Protein AF-A0A8T4I6F3-F1 (afdb_monomer_lite)

Radius of gyration: 13.68 Å; chains: 1; bounding box: 29×19×34 Å

Sequence (71 aa):
PVVEGQEYLALTYLGPPTTGSSVWVELRVYDATDTQVAAHRATLAPPGTGIYRQVTSGVAPAGAVTAGLAV

Foldseek 3Di:
DDDAQDKDKDKDKDFDPWLPDWDKKKKWWAAPVRDTPDIWMDIDNDPTGDIDMDMTMDGHHPRTDDIDMDD

Structure (mmCIF, N/CA/C/O backbone):
data_AF-A0A8T4I6F3-F1
#
_entry.id   AF-A0A8T4I6F3-F1
#
loop_
_atom_site.group_PDB
_atom_site.id
_atom_site.type_symbol
_atom_site.label_atom_id
_atom_site.label_alt_id
_atom_site.label_comp_id
_atom_site.label_asym_id
_atom_site.label_entity_id
_atom_site.label_seq_id
_atom_site.pdbx_PDB_ins_code
_atom_site.Cartn_x
_atom_site.Cartn_y
_atom_site.Cartn_z
_atom_site.occupancy
_atom_site.B_iso_or_equiv
_atom_site.auth_seq_id
_atom_site.auth_comp_id
_atom_site.auth_asym_id
_atom_site.auth_atom_id
_atom_site.pdbx_PDB_model_num
ATOM 1 N N . PRO A 1 1 ? 0.220 -1.568 15.099 1.00 89.75 1 PRO A N 1
ATOM 2 C CA . PRO A 1 1 ? -1.062 -0.948 15.514 1.00 89.75 1 PRO A CA 1
ATOM 3 C C . PRO A 1 1 ? -1.281 0.323 14.690 1.00 89.75 1 PRO A C 1
ATOM 5 O O . PRO A 1 1 ? -0.307 1.033 14.443 1.00 89.75 1 PRO A O 1
ATOM 8 N N . VAL A 1 2 ? -2.508 0.567 14.234 1.00 95.50 2 VAL A N 1
ATOM 9 C CA . VAL A 1 2 ? -2.898 1.787 13.512 1.00 95.50 2 VAL A CA 1
ATOM 10 C C . VAL A 1 2 ? -3.982 2.539 14.277 1.00 95.50 2 VAL A C 1
ATOM 12 O O . VAL A 1 2 ? -4.625 1.977 15.158 1.00 95.50 2 VAL A O 1
ATOM 15 N N . VAL A 1 3 ? -4.139 3.821 13.972 1.00 97.19 3 VAL A N 1
ATOM 16 C CA . VAL A 1 3 ? -5.113 4.725 14.579 1.00 97.19 3 VAL A CA 1
ATOM 17 C C . VAL A 1 3 ? -6.058 5.191 13.483 1.00 97.19 3 VAL A C 1
ATOM 19 O O . VAL A 1 3 ? -5.608 5.635 12.428 1.00 97.19 3 VAL A O 1
ATOM 22 N N . GLU A 1 4 ? -7.358 5.093 13.741 1.00 96.69 4 GLU A N 1
ATOM 23 C CA . GLU A 1 4 ? -8.403 5.603 12.854 1.00 96.69 4 GLU A CA 1
ATOM 24 C C . GLU A 1 4 ? -8.142 7.063 12.449 1.00 96.69 4 GLU A C 1
ATOM 26 O O . GLU A 1 4 ? -7.745 7.897 13.265 1.00 96.69 4 GLU A O 1
ATOM 31 N N . GLY A 1 5 ? -8.354 7.369 11.169 1.00 97.38 5 GLY A N 1
ATOM 32 C CA . GLY A 1 5 ? -8.197 8.714 10.619 1.00 97.38 5 GLY A CA 1
ATOM 33 C C . GLY A 1 5 ? -6.747 9.145 10.376 1.00 97.38 5 GLY A C 1
ATOM 34 O O . GLY A 1 5 ? -6.534 10.192 9.769 1.00 97.38 5 GLY A O 1
ATOM 35 N N . GLN A 1 6 ? -5.749 8.355 10.790 1.00 98.25 6 GLN A N 1
ATOM 36 C CA . GLN A 1 6 ? -4.345 8.613 10.460 1.00 98.25 6 GLN A CA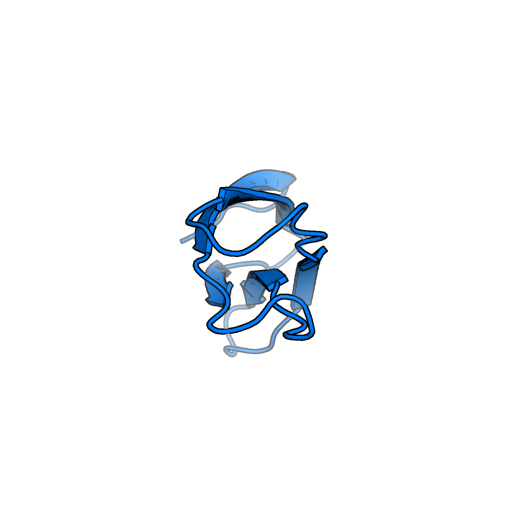 1
ATOM 37 C C . GLN A 1 6 ? -3.982 8.037 9.092 1.00 98.25 6 GLN A C 1
ATOM 39 O O . GLN A 1 6 ? -4.419 6.945 8.722 1.00 98.25 6 GLN A O 1
ATOM 44 N N . GLU A 1 7 ? -3.153 8.767 8.347 1.00 97.81 7 GLU A N 1
ATOM 45 C CA . GLU A 1 7 ? -2.584 8.287 7.091 1.00 97.81 7 GLU A CA 1
ATOM 46 C C . GLU A 1 7 ? -1.342 7.431 7.346 1.00 97.81 7 GLU A C 1
ATOM 48 O O . GLU A 1 7 ? -0.473 7.772 8.152 1.00 97.81 7 GLU A O 1
ATOM 53 N N . TYR A 1 8 ? -1.248 6.321 6.622 1.00 98.06 8 TYR A N 1
ATOM 54 C CA . TYR A 1 8 ? -0.121 5.403 6.668 1.00 98.06 8 TYR A CA 1
ATOM 55 C C . TYR A 1 8 ? 0.505 5.255 5.287 1.00 98.06 8 TYR A C 1
ATOM 57 O O . TYR A 1 8 ? -0.186 5.222 4.270 1.00 98.06 8 TYR A O 1
ATOM 65 N N . LEU A 1 9 ? 1.832 5.134 5.269 1.00 97.81 9 LEU A N 1
ATOM 66 C CA . LEU A 1 9 ? 2.635 4.946 4.067 1.00 97.81 9 LEU A CA 1
ATOM 67 C C . LEU A 1 9 ? 3.099 3.488 3.967 1.00 97.81 9 LEU A C 1
ATOM 69 O O . LEU A 1 9 ? 3.684 2.954 4.909 1.00 97.81 9 LEU A O 1
ATOM 73 N N . ALA A 1 10 ? 2.912 2.876 2.803 1.00 97.56 10 ALA A N 1
ATOM 74 C CA . ALA A 1 10 ? 3.523 1.610 2.425 1.00 97.56 10 ALA A CA 1
ATOM 75 C C . ALA A 1 10 ? 4.645 1.871 1.416 1.00 97.56 10 ALA A C 1
ATOM 77 O O . ALA A 1 10 ? 4.427 2.504 0.383 1.00 97.56 10 ALA A O 1
ATOM 78 N N . LEU A 1 11 ? 5.850 1.383 1.718 1.00 96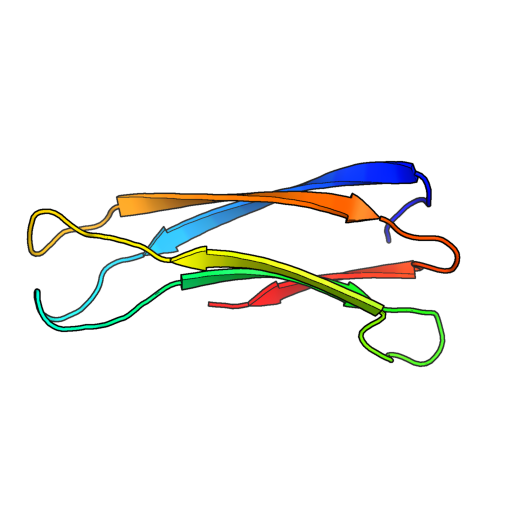.62 11 LEU A N 1
ATOM 79 C CA . LEU A 1 11 ? 7.050 1.606 0.915 1.00 96.62 11 LEU A CA 1
ATOM 80 C C . LEU A 1 11 ? 7.837 0.309 0.760 1.00 96.62 11 LEU A C 1
ATOM 82 O O . LEU A 1 11 ? 8.067 -0.409 1.729 1.00 96.62 11 LEU A O 1
ATOM 86 N N . THR A 1 12 ? 8.292 0.044 -0.461 1.00 97.38 12 THR A N 1
ATOM 87 C CA . THR A 1 12 ? 9.195 -1.069 -0.764 1.00 97.38 12 THR A CA 1
ATOM 88 C C . THR A 1 12 ? 9.997 -0.789 -2.037 1.00 97.38 12 THR A C 1
ATOM 90 O O . THR A 1 12 ? 9.765 0.202 -2.735 1.00 97.38 12 THR A O 1
ATOM 93 N N . TYR A 1 13 ? 10.936 -1.673 -2.353 1.00 95.94 13 TYR A N 1
ATOM 94 C CA . TYR A 1 13 ? 11.627 -1.709 -3.634 1.00 95.94 13 TYR A CA 1
ATOM 95 C C . TYR A 1 13 ? 11.230 -2.983 -4.376 1.00 95.94 13 TYR A C 1
ATOM 97 O O . TYR A 1 13 ? 11.394 -4.082 -3.851 1.00 95.94 13 TYR A O 1
ATOM 105 N N . LEU A 1 14 ? 10.713 -2.835 -5.595 1.00 95.06 14 LEU A N 1
ATOM 106 C CA . LEU A 1 14 ? 10.309 -3.954 -6.443 1.00 95.06 14 LEU A CA 1
ATOM 107 C C . LEU A 1 14 ? 11.297 -4.112 -7.597 1.00 95.06 14 LEU A C 1
ATOM 109 O O . LEU A 1 14 ? 11.642 -3.137 -8.266 1.00 95.06 14 LEU A O 1
ATOM 113 N N . GLY A 1 15 ? 11.733 -5.349 -7.823 1.00 93.88 15 GLY A N 1
ATOM 114 C CA . GLY A 1 15 ? 12.613 -5.738 -8.921 1.00 93.88 15 GLY A CA 1
ATOM 115 C C . GLY A 1 15 ? 11.956 -6.809 -9.788 1.00 93.88 15 GLY A C 1
ATOM 116 O O . GLY A 1 15 ? 12.254 -7.986 -9.585 1.00 93.88 15 G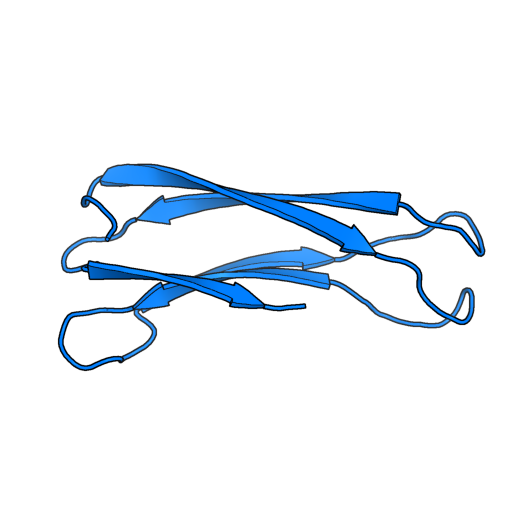LY A O 1
ATOM 117 N N . PRO A 1 16 ? 11.031 -6.453 -10.699 1.00 90.31 16 PRO A N 1
ATOM 118 C CA . PRO A 1 16 ? 10.387 -7.430 -11.569 1.00 90.31 16 PRO A CA 1
ATOM 119 C C . PRO A 1 16 ? 11.432 -8.184 -12.415 1.00 90.31 16 PRO A C 1
ATOM 121 O O . PRO A 1 16 ? 12.333 -7.551 -12.972 1.00 90.31 16 PRO A O 1
ATOM 124 N N . PRO A 1 17 ? 11.326 -9.522 -12.545 1.00 88.69 17 PRO A N 1
ATOM 125 C CA . PRO A 1 17 ? 12.336 -10.335 -13.228 1.00 88.69 17 PRO A CA 1
ATOM 126 C C . PRO A 1 17 ? 12.366 -10.104 -14.745 1.00 88.69 17 PRO A C 1
ATOM 128 O O . PRO A 1 17 ? 13.374 -10.379 -15.391 1.00 88.69 17 PRO A O 1
ATOM 131 N N . THR A 1 18 ? 11.270 -9.604 -15.324 1.00 89.06 18 THR A N 1
ATOM 132 C CA . THR A 1 18 ? 11.155 -9.262 -16.748 1.00 89.06 18 THR A CA 1
ATOM 133 C C . THR A 1 18 ? 10.337 -7.982 -16.921 1.00 89.06 18 THR A C 1
ATOM 135 O O . THR A 1 18 ? 9.537 -7.635 -16.053 1.00 89.06 18 THR A O 1
ATOM 138 N N . THR A 1 19 ? 10.470 -7.306 -18.065 1.00 82.25 19 THR A N 1
ATOM 139 C CA . THR A 1 19 ? 9.674 -6.108 -18.399 1.00 82.25 19 THR A CA 1
ATOM 140 C C . THR A 1 19 ? 8.173 -6.376 -18.539 1.00 82.25 19 THR A C 1
ATOM 142 O O . THR A 1 19 ? 7.387 -5.440 -18.451 1.00 82.25 19 THR A O 1
ATOM 145 N N . GLY A 1 20 ? 7.761 -7.634 -18.735 1.00 86.06 20 GLY A N 1
ATOM 146 C CA . GLY A 1 20 ? 6.351 -8.033 -18.811 1.00 86.06 20 GLY A CA 1
ATOM 147 C C . GLY A 1 20 ? 5.715 -8.392 -17.463 1.00 86.06 20 GLY A C 1
ATOM 148 O O . GLY A 1 20 ? 4.532 -8.723 -17.419 1.00 86.06 20 GLY A O 1
ATOM 149 N N . SER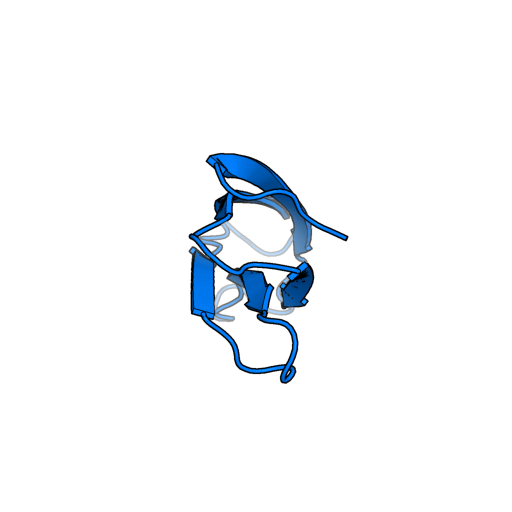 A 1 21 ? 6.473 -8.378 -16.363 1.00 90.50 21 SER A N 1
ATOM 150 C CA . SER A 1 21 ? 5.951 -8.742 -15.045 1.00 90.50 21 SER A CA 1
ATOM 151 C C . SER A 1 21 ? 5.079 -7.625 -14.466 1.00 90.50 21 SER A C 1
ATOM 153 O O . SER A 1 21 ? 5.544 -6.506 -14.263 1.00 90.50 21 SER A O 1
ATOM 155 N N . SER A 1 22 ? 3.829 -7.949 -14.130 1.00 91.44 22 SER A N 1
ATOM 156 C CA . SER A 1 22 ? 2.949 -7.061 -13.365 1.00 91.44 22 SER A CA 1
ATOM 157 C C . SER A 1 22 ? 3.225 -7.230 -11.873 1.00 91.44 22 SER A C 1
ATOM 159 O O . SER A 1 22 ? 2.935 -8.285 -11.312 1.00 91.44 22 SER A O 1
ATOM 161 N N . VAL A 1 23 ? 3.760 -6.195 -11.228 1.00 94.00 23 VAL A N 1
ATOM 162 C CA . VAL A 1 23 ? 4.052 -6.179 -9.784 1.00 94.00 23 VAL A CA 1
ATOM 163 C C . VAL A 1 23 ? 3.443 -4.940 -9.131 1.00 94.00 23 VAL A C 1
ATOM 165 O O . VAL A 1 23 ? 3.222 -3.922 -9.792 1.00 94.00 23 VAL A O 1
ATOM 168 N N . TRP A 1 24 ? 3.143 -5.019 -7.840 1.00 96.69 24 TRP A N 1
ATOM 169 C CA . TRP A 1 24 ? 2.449 -3.961 -7.111 1.00 96.69 24 TRP A CA 1
ATOM 170 C C . TRP A 1 24 ? 2.893 -3.911 -5.649 1.00 96.69 24 TRP A C 1
ATOM 172 O O . TRP A 1 24 ? 3.521 -4.830 -5.141 1.00 96.69 24 TRP A O 1
ATOM 182 N N . VAL A 1 25 ? 2.572 -2.809 -4.980 1.00 97.50 25 VAL A N 1
ATOM 183 C CA . VAL A 1 25 ? 2.626 -2.683 -3.521 1.00 97.50 25 VAL A CA 1
ATOM 184 C C . VAL A 1 25 ? 1.231 -2.342 -3.018 1.00 97.50 25 VAL A C 1
ATOM 186 O O . VAL A 1 25 ? 0.521 -1.559 -3.653 1.00 97.50 25 VAL A O 1
ATOM 189 N N . GLU A 1 26 ? 0.821 -2.932 -1.901 1.00 98.31 26 GLU A N 1
ATOM 190 C CA . GLU A 1 26 ? -0.488 -2.692 -1.301 1.00 98.31 26 GLU A CA 1
ATOM 191 C C . GLU A 1 26 ? -0.384 -2.506 0.212 1.00 98.31 26 GLU A C 1
ATOM 193 O O . GLU A 1 26 ? 0.165 -3.349 0.925 1.00 98.31 26 GLU A O 1
ATOM 198 N N . LEU A 1 27 ? -0.946 -1.401 0.697 1.00 98.44 27 LEU A N 1
ATOM 199 C CA . LEU A 1 27 ? -1.252 -1.197 2.106 1.00 98.44 27 LEU A CA 1
ATOM 200 C C . LEU A 1 27 ? -2.596 -1.862 2.397 1.00 98.44 27 LEU A C 1
ATOM 202 O O . LEU A 1 27 ? -3.618 -1.429 1.863 1.00 98.44 27 LEU A O 1
ATOM 206 N N . ARG A 1 28 ? -2.606 -2.881 3.254 1.00 98.44 28 ARG A N 1
ATOM 207 C CA . ARG A 1 28 ? -3.829 -3.518 3.758 1.00 98.44 28 ARG A CA 1
ATOM 208 C C . ARG A 1 28 ? -4.069 -3.096 5.191 1.00 98.44 28 ARG A C 1
ATOM 210 O O . ARG A 1 28 ? -3.126 -3.066 5.975 1.00 98.44 28 ARG A O 1
ATOM 217 N N . VAL A 1 29 ? -5.317 -2.811 5.533 1.00 98.19 29 VAL A N 1
ATOM 218 C CA . VAL A 1 29 ? -5.723 -2.458 6.896 1.00 98.19 29 VAL A CA 1
ATOM 219 C C . VAL A 1 29 ? -6.740 -3.476 7.383 1.00 98.19 29 VAL A C 1
ATOM 221 O O . VAL A 1 29 ? -7.632 -3.852 6.620 1.00 98.19 29 VAL A O 1
ATOM 224 N N . TYR A 1 30 ? -6.597 -3.915 8.631 1.00 98.38 30 TYR A N 1
ATOM 225 C CA . TYR A 1 30 ? -7.421 -4.951 9.243 1.00 98.38 30 TYR A CA 1
ATOM 226 C C . TYR A 1 30 ? -8.076 -4.452 10.530 1.00 98.38 30 TYR A C 1
ATOM 228 O O . TYR A 1 30 ? -7.516 -3.607 11.241 1.00 98.38 30 TYR A O 1
ATOM 236 N N . ASP A 1 31 ? -9.258 -4.983 10.822 1.00 97.75 31 ASP A N 1
ATOM 237 C CA . ASP A 1 31 ? -9.958 -4.767 12.087 1.00 97.75 31 ASP A CA 1
ATOM 238 C C . ASP A 1 31 ? -9.488 -5.735 13.193 1.00 97.75 31 ASP A C 1
ATOM 240 O 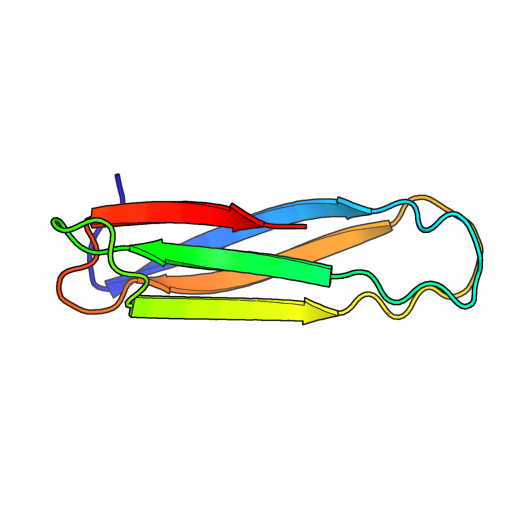O . ASP A 1 31 ? -8.544 -6.507 13.022 1.00 97.75 31 ASP A O 1
ATOM 244 N N . ALA A 1 32 ? -10.139 -5.684 14.360 1.00 97.19 32 ALA A N 1
ATOM 245 C CA . ALA A 1 32 ? -9.816 -6.530 15.513 1.00 97.19 32 ALA A CA 1
ATOM 246 C C . ALA A 1 32 ? -10.087 -8.035 15.298 1.00 97.19 32 ALA A C 1
ATOM 248 O O . ALA A 1 32 ? -9.667 -8.846 16.120 1.00 97.19 32 ALA A O 1
ATOM 249 N N . THR A 1 33 ? -10.816 -8.401 14.241 1.00 97.75 33 THR A N 1
ATOM 250 C CA . THR A 1 33 ? -11.150 -9.787 13.878 1.00 97.75 33 THR A CA 1
ATOM 251 C C . THR A 1 33 ? -10.248 -10.339 12.773 1.00 97.75 33 THR A C 1
ATOM 253 O O . THR A 1 33 ? -10.545 -11.394 12.217 1.00 97.75 33 THR A O 1
ATOM 256 N N . ASP A 1 34 ? -9.170 -9.620 12.441 1.00 96.62 34 ASP A N 1
ATOM 257 C CA . ASP A 1 34 ? -8.280 -9.875 11.302 1.00 96.62 34 ASP A CA 1
ATOM 258 C C . ASP A 1 34 ? -8.980 -9.789 9.929 1.00 96.62 34 ASP A C 1
ATOM 260 O O . ASP A 1 34 ? -8.449 -10.241 8.910 1.00 96.62 34 ASP A O 1
ATOM 264 N N . THR A 1 35 ? -10.153 -9.151 9.855 1.00 97.88 35 THR A N 1
ATOM 265 C CA . THR A 1 35 ? -10.835 -8.904 8.581 1.00 97.88 35 THR A CA 1
ATOM 266 C C . THR A 1 35 ? -10.201 -7.706 7.883 1.00 97.88 35 THR A C 1
ATOM 268 O O . THR A 1 35 ? -10.015 -6.649 8.484 1.00 97.88 35 THR A O 1
ATOM 271 N N . GLN A 1 36 ? -9.880 -7.840 6.592 1.00 97.81 36 GLN A N 1
ATOM 272 C CA . GLN A 1 36 ? -9.359 -6.729 5.794 1.00 97.81 36 GLN A CA 1
ATOM 273 C C . GLN A 1 36 ? -10.474 -5.714 5.500 1.00 97.81 36 GLN A C 1
ATOM 275 O O . GLN A 1 36 ? -11.443 -6.031 4.813 1.00 97.81 36 GLN A O 1
ATOM 280 N N . VAL A 1 37 ? -10.304 -4.478 5.968 1.00 97.81 37 VAL A N 1
ATOM 281 C CA . VAL A 1 37 ? -11.293 -3.392 5.844 1.00 97.81 37 VAL A CA 1
ATOM 282 C C . VAL A 1 37 ? -10.917 -2.337 4.804 1.00 97.81 37 VAL A C 1
ATOM 284 O O . VAL A 1 37 ? -11.781 -1.604 4.330 1.00 97.81 37 VAL A O 1
ATOM 287 N N . ALA A 1 38 ? -9.644 -2.263 4.409 1.00 97.62 38 ALA A N 1
ATOM 288 C CA . ALA A 1 38 ? -9.190 -1.400 3.320 1.00 97.62 38 ALA A CA 1
ATOM 289 C C . ALA A 1 38 ? -7.958 -1.973 2.606 1.00 97.62 38 ALA A C 1
ATOM 291 O O . ALA A 1 38 ? -7.177 -2.737 3.181 1.00 97.62 38 ALA A O 1
ATOM 292 N N . ALA A 1 39 ? -7.791 -1.582 1.340 1.00 98.00 39 ALA A N 1
ATOM 293 C CA . ALA A 1 39 ? -6.604 -1.843 0.533 1.00 98.00 39 ALA A CA 1
ATOM 294 C C . ALA A 1 39 ? -6.289 -0.628 -0.350 1.00 98.00 39 ALA A C 1
ATOM 296 O O . ALA A 1 39 ? -7.150 -0.163 -1.096 1.00 98.00 39 ALA A O 1
ATOM 297 N N . HIS A 1 40 ? -5.045 -0.156 -0.306 1.00 97.88 40 HIS A N 1
ATOM 298 C CA . HIS A 1 40 ? -4.529 0.886 -1.195 1.00 97.88 40 HIS A CA 1
ATOM 299 C C . HIS A 1 40 ? -3.377 0.307 -1.999 1.00 97.88 40 HIS A C 1
ATOM 301 O O . HIS A 1 40 ? -2.376 -0.098 -1.414 1.00 97.88 40 HIS A O 1
ATOM 307 N N . ARG A 1 41 ? -3.527 0.232 -3.326 1.00 97.75 41 ARG A N 1
ATOM 308 C CA . ARG A 1 41 ? -2.572 -0.424 -4.226 1.00 97.75 41 ARG A CA 1
ATOM 309 C C . ARG A 1 41 ? -1.940 0.570 -5.188 1.00 97.75 41 ARG A C 1
ATOM 311 O O . ARG A 1 41 ? -2.645 1.351 -5.822 1.00 97.75 41 ARG A O 1
ATOM 318 N N . ALA A 1 42 ? -0.630 0.460 -5.377 1.00 97.00 42 ALA A N 1
ATOM 319 C CA . ALA A 1 42 ? 0.087 1.073 -6.488 1.00 97.00 42 ALA A CA 1
ATOM 320 C C . ALA A 1 42 ? 0.709 -0.022 -7.364 1.00 97.00 42 ALA A C 1
ATOM 322 O O . ALA A 1 42 ? 1.445 -0.879 -6.873 1.00 97.00 42 ALA A O 1
ATOM 323 N N . THR A 1 43 ? 0.391 -0.004 -8.659 1.00 95.81 43 THR A N 1
ATOM 324 C CA . THR A 1 43 ? 0.980 -0.924 -9.645 1.00 95.81 43 THR A CA 1
ATOM 325 C C . THR A 1 43 ? 2.238 -0.293 -10.225 1.00 95.81 43 THR A C 1
ATOM 327 O O . THR A 1 43 ? 2.201 0.858 -10.661 1.00 95.81 43 THR A O 1
ATOM 330 N N . LEU A 1 44 ? 3.340 -1.042 -10.254 1.00 93.75 44 LEU A N 1
ATOM 331 C CA . LEU A 1 44 ? 4.572 -0.584 -10.882 1.00 93.75 44 LEU A CA 1
ATOM 332 C C . LEU A 1 44 ? 4.422 -0.664 -12.404 1.00 93.75 44 LEU A C 1
ATOM 334 O O . LEU A 1 44 ? 4.157 -1.733 -12.949 1.00 93.75 44 LEU A O 1
ATOM 338 N N . ALA A 1 45 ? 4.662 0.456 -13.082 1.00 91.31 45 ALA A N 1
ATOM 339 C CA . ALA A 1 45 ? 4.873 0.518 -14.526 1.00 91.31 45 ALA A CA 1
ATOM 340 C C . ALA A 1 45 ? 6.376 0.739 -14.786 1.00 91.31 45 ALA A C 1
ATOM 342 O O . ALA A 1 45 ? 6.818 1.888 -14.884 1.00 91.31 45 ALA A O 1
ATOM 343 N N . PRO A 1 46 ? 7.200 -0.325 -14.796 1.00 87.19 46 PRO A N 1
ATOM 344 C CA . PRO A 1 46 ? 8.644 -0.168 -14.853 1.00 87.19 46 PRO A CA 1
ATOM 345 C C . PRO A 1 46 ? 9.084 0.206 -16.281 1.00 87.19 46 PRO A C 1
ATOM 347 O O . PRO A 1 46 ? 8.616 -0.404 -17.242 1.00 87.19 46 PRO A O 1
ATOM 350 N N . PRO A 1 47 ? 10.019 1.157 -16.459 1.00 86.12 47 PRO A N 1
ATOM 351 C CA . PRO A 1 47 ? 10.562 1.492 -17.779 1.00 86.12 47 PRO A CA 1
ATOM 352 C C . PRO A 1 47 ? 11.530 0.426 -18.326 1.00 86.12 47 PRO A C 1
ATOM 354 O O . PRO A 1 47 ? 11.968 0.521 -19.469 1.00 86.12 47 PRO A O 1
ATOM 357 N N . GLY A 1 48 ? 11.905 -0.568 -17.518 1.00 87.81 48 GLY A N 1
ATOM 358 C CA . GLY A 1 48 ? 12.858 -1.609 -17.881 1.00 87.81 48 GLY A CA 1
ATOM 359 C C . GLY A 1 48 ? 13.030 -2.642 -16.769 1.00 87.81 48 GLY A C 1
ATOM 360 O O . GLY A 1 48 ? 12.239 -2.711 -15.829 1.00 87.81 48 GLY A O 1
ATOM 361 N N . THR A 1 49 ? 14.084 -3.446 -16.870 1.00 87.06 49 THR A N 1
ATOM 362 C CA . THR A 1 49 ? 14.524 -4.320 -15.778 1.00 87.06 49 THR A CA 1
ATOM 363 C C . THR A 1 49 ? 15.376 -3.517 -14.801 1.00 87.06 49 THR A C 1
ATOM 365 O O . THR A 1 49 ? 16.371 -2.908 -15.197 1.00 87.06 49 THR A O 1
ATOM 368 N N . GLY A 1 50 ? 15.006 -3.517 -13.527 1.00 91.56 50 GLY A N 1
ATOM 369 C CA . GLY A 1 50 ? 15.697 -2.756 -12.494 1.00 91.56 50 GLY A CA 1
ATOM 370 C C . GLY A 1 50 ? 14.955 -2.827 -11.169 1.00 91.56 50 GLY A C 1
ATOM 371 O O . GLY A 1 50 ? 13.895 -3.442 -11.079 1.00 91.56 50 GLY A O 1
ATOM 372 N N . ILE A 1 51 ? 15.523 -2.195 -10.145 1.00 95.31 51 ILE A N 1
ATOM 373 C CA . ILE A 1 51 ? 14.898 -2.073 -8.830 1.00 95.31 51 ILE A CA 1
ATOM 374 C C . ILE A 1 51 ? 14.303 -0.673 -8.719 1.00 95.31 51 ILE A C 1
ATOM 376 O O . ILE A 1 51 ? 15.021 0.324 -8.799 1.00 95.31 51 ILE A O 1
ATOM 380 N N . TYR A 1 52 ? 12.992 -0.601 -8.517 1.00 94.06 52 TYR A N 1
ATOM 381 C CA . TYR A 1 52 ? 12.251 0.653 -8.466 1.00 94.06 52 TYR A CA 1
ATOM 382 C C . TYR A 1 52 ? 11.581 0.810 -7.108 1.00 94.06 52 TYR A C 1
ATOM 384 O O . TYR A 1 52 ? 10.928 -0.108 -6.607 1.00 94.06 52 TYR A O 1
ATOM 392 N N . ARG A 1 53 ? 11.717 1.997 -6.509 1.00 94.81 53 ARG A N 1
ATOM 393 C CA . ARG A 1 53 ? 10.966 2.341 -5.299 1.00 94.81 53 ARG A CA 1
ATOM 394 C C . ARG A 1 53 ? 9.484 2.423 -5.640 1.00 94.81 53 ARG A C 1
ATOM 396 O O . ARG A 1 53 ? 9.120 3.088 -6.609 1.00 94.81 53 ARG A O 1
ATOM 403 N N . GLN A 1 54 ? 8.646 1.794 -4.828 1.00 96.06 54 GLN A N 1
ATOM 404 C CA . GLN A 1 54 ? 7.195 1.877 -4.917 1.00 96.06 54 GLN A CA 1
ATOM 405 C C . GLN A 1 54 ? 6.607 2.374 -3.607 1.00 96.06 54 GLN A C 1
ATOM 407 O O . GLN A 1 54 ? 7.129 2.094 -2.525 1.00 96.06 54 GLN A O 1
ATOM 412 N N . VAL A 1 55 ? 5.541 3.159 -3.738 1.00 96.75 55 VAL A N 1
ATOM 413 C CA . VAL A 1 55 ? 4.889 3.829 -2.623 1.00 96.75 55 VAL A CA 1
ATOM 414 C C . VAL A 1 55 ? 3.387 3.881 -2.850 1.00 96.75 55 VAL A C 1
ATOM 416 O O . VAL A 1 55 ? 2.922 4.121 -3.963 1.00 96.75 55 VAL A O 1
ATOM 419 N N . THR A 1 56 ? 2.632 3.663 -1.785 1.00 98.12 56 THR A N 1
ATOM 420 C CA . THR A 1 56 ? 1.198 3.940 -1.722 1.00 98.12 56 THR A CA 1
ATOM 421 C C . THR A 1 56 ? 0.863 4.404 -0.309 1.00 98.12 56 THR A C 1
ATOM 423 O O . THR A 1 56 ? 1.625 4.148 0.627 1.00 98.12 56 THR A O 1
ATOM 426 N N . SER A 1 57 ? -0.237 5.123 -0.148 1.00 98.12 57 SER A N 1
ATOM 427 C CA . SER A 1 57 ? -0.704 5.577 1.156 1.00 98.12 57 SER A CA 1
ATOM 428 C C . SER A 1 57 ? -2.216 5.481 1.251 1.00 98.12 57 SER A C 1
ATOM 430 O O . SER A 1 57 ? -2.922 5.341 0.248 1.00 98.12 57 SER A O 1
ATOM 432 N N . GLY A 1 58 ? -2.703 5.518 2.484 1.00 97.94 58 GLY A N 1
ATOM 433 C CA . GLY A 1 58 ? -4.122 5.488 2.771 1.00 97.94 58 GLY A CA 1
ATOM 434 C C . GLY A 1 58 ? -4.415 5.870 4.209 1.00 97.94 58 GLY A C 1
ATOM 435 O O . GLY A 1 58 ? -3.605 5.633 5.107 1.00 97.94 58 GLY A O 1
ATOM 436 N N . VAL A 1 59 ? -5.587 6.465 4.413 1.00 98.19 59 VAL A N 1
ATOM 437 C CA . VAL A 1 59 ? -6.110 6.784 5.741 1.00 98.19 59 VAL A CA 1
ATOM 438 C C . VAL A 1 59 ? -6.743 5.533 6.337 1.00 98.19 59 VAL A C 1
ATOM 440 O O . VAL A 1 59 ? -7.570 4.890 5.691 1.00 98.19 59 VAL A O 1
ATOM 443 N N . ALA A 1 60 ? -6.363 5.186 7.566 1.00 97.75 60 ALA A N 1
ATOM 444 C CA . ALA A 1 60 ? -6.951 4.058 8.273 1.00 97.75 60 ALA A CA 1
ATOM 445 C C . ALA A 1 60 ? -8.451 4.322 8.536 1.00 97.75 60 ALA A C 1
ATOM 447 O O . ALA A 1 60 ? -8.783 5.333 9.167 1.00 97.75 60 ALA A O 1
ATOM 448 N N . PRO A 1 61 ? -9.360 3.451 8.059 1.00 97.38 61 PRO A N 1
ATOM 449 C CA . PRO A 1 61 ? -10.796 3.620 8.255 1.00 97.38 61 PRO A CA 1
ATOM 450 C C . PRO A 1 61 ? -11.207 3.367 9.710 1.00 97.38 61 PRO A C 1
ATOM 452 O O . PRO A 1 61 ? -10.417 2.896 10.533 1.00 97.38 61 PRO A O 1
ATOM 455 N N . ALA A 1 62 ? -12.474 3.646 10.015 1.00 97.00 62 ALA A N 1
ATOM 456 C CA . ALA A 1 62 ? -13.039 3.365 11.327 1.00 97.00 62 ALA A CA 1
ATOM 457 C C . ALA A 1 62 ? -12.942 1.882 11.698 1.00 97.00 62 ALA A C 1
ATOM 459 O O . ALA A 1 62 ? -13.204 1.005 10.875 1.00 97.00 62 ALA A O 1
ATOM 460 N N . GLY A 1 63 ? -12.546 1.612 12.944 1.00 95.50 63 GLY A N 1
ATOM 461 C CA . GLY A 1 63 ? -12.356 0.248 13.451 1.00 95.50 63 GLY A CA 1
ATOM 462 C C . GLY A 1 63 ? -11.060 -0.446 13.006 1.00 95.50 63 GLY A C 1
ATOM 463 O O . GLY A 1 63 ? -10.859 -1.614 13.337 1.00 95.50 63 GLY A O 1
ATOM 464 N N . ALA A 1 64 ? -10.167 0.248 12.294 1.00 97.56 64 ALA A N 1
ATOM 465 C CA . ALA A 1 64 ? -8.848 -0.268 11.945 1.00 97.56 64 ALA A CA 1
ATOM 466 C C . ALA A 1 64 ? -7.955 -0.470 13.183 1.00 97.56 64 ALA A C 1
ATOM 468 O O . ALA A 1 64 ? -7.833 0.420 14.023 1.00 97.56 64 ALA A O 1
ATOM 469 N N . VAL A 1 65 ? -7.275 -1.617 13.262 1.00 97.81 65 VAL A N 1
ATOM 470 C CA . VAL A 1 65 ? -6.399 -1.984 14.392 1.00 97.81 65 VAL A CA 1
ATOM 471 C C . VAL A 1 65 ? -4.976 -2.283 13.938 1.00 97.81 65 VAL A C 1
ATOM 473 O O . VAL A 1 65 ? -4.005 -1.883 14.595 1.00 97.81 65 VAL A O 1
ATOM 476 N N . THR A 1 66 ? -4.811 -2.951 12.797 1.00 98.06 66 THR A N 1
ATOM 477 C CA . THR A 1 66 ? -3.493 -3.282 12.245 1.00 98.06 66 THR A CA 1
ATOM 478 C C . THR A 1 66 ? -3.403 -2.949 10.761 1.00 98.06 66 THR A C 1
ATOM 480 O O . THR A 1 66 ? -4.408 -2.777 10.076 1.00 98.06 66 THR A O 1
ATOM 483 N N . ALA A 1 67 ? -2.176 -2.833 10.262 1.00 97.69 67 ALA A N 1
ATOM 484 C CA . ALA A 1 67 ? -1.906 -2.719 8.839 1.00 97.69 67 ALA A CA 1
ATOM 485 C C . ALA A 1 67 ? -0.783 -3.676 8.442 1.00 97.69 67 ALA A C 1
ATOM 487 O O . ALA A 1 67 ? 0.092 -3.990 9.252 1.00 97.69 67 ALA A O 1
ATOM 488 N N . GLY A 1 68 ? -0.819 -4.124 7.192 1.00 97.44 68 GLY A N 1
ATOM 489 C CA . GLY A 1 68 ? 0.167 -5.009 6.591 1.00 97.44 68 GLY A CA 1
ATOM 490 C C . GLY A 1 68 ? 0.588 -4.520 5.210 1.00 97.44 68 GLY A C 1
ATOM 491 O O . GLY A 1 68 ? -0.187 -3.885 4.494 1.00 97.44 68 GLY A O 1
ATOM 492 N N . LEU A 1 69 ? 1.827 -4.839 4.846 1.00 97.56 69 LEU A N 1
ATOM 493 C CA . LEU A 1 69 ? 2.383 -4.604 3.519 1.00 97.56 69 LEU A CA 1
ATOM 494 C C . LEU A 1 69 ? 2.256 -5.889 2.693 1.00 97.56 69 LEU A C 1
ATOM 496 O O . LEU A 1 69 ? 2.739 -6.935 3.123 1.00 97.56 69 LEU A O 1
ATOM 500 N N . ALA A 1 70 ? 1.639 -5.805 1.516 1.00 97.19 70 ALA A N 1
ATOM 501 C CA . ALA A 1 70 ? 1.600 -6.888 0.535 1.00 97.19 70 ALA A CA 1
ATOM 502 C C . ALA A 1 70 ? 2.298 -6.461 -0.769 1.00 97.19 70 ALA A C 1
ATOM 504 O O . ALA A 1 70 ? 2.246 -5.283 -1.138 1.00 97.19 70 ALA A O 1
ATOM 505 N N . VAL A 1 71 ? 2.967 -7.412 -1.430 1.00 93.00 71 VAL A N 1
ATOM 506 C CA . VAL A 1 71 ? 3.765 -7.240 -2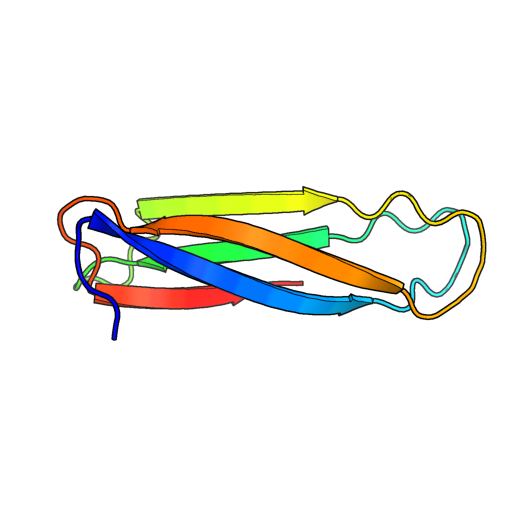.661 1.00 93.00 71 VAL A CA 1
ATOM 507 C C . VAL A 1 71 ? 3.681 -8.469 -3.557 1.00 93.00 71 VAL A C 1
ATOM 509 O O . VAL A 1 71 ? 3.414 -9.562 -3.005 1.00 93.00 71 VAL A O 1
#

Secondary structure (DSSP, 8-state):
---TT-EEEEEEEE--SSTT--EEEEEEEE-TTS-EEEEEEEEE--SSSS-EEEEEEEEPPTT--EEEEE-

pLDDT: mean 95.33, std 3.76, range [82.25, 98.44]